Protein AF-A0A3D2Q132-F1 (afdb_monomer_lite)

Sequence (144 aa):
TGILQGLGYAARPLKNLVIASAFKITGIYYLTVLPQLGIKGTVLAMLISYFILAGLNYYDLKTLIRLPLDFNYCVAKPLLASTGMALVIWQSKLWLPVFFGSANFKTINLLLIGVLSYSIFLYLAGGIYSYDLNRLRSFIKLKL

Radius of gyration: 19.97 Å; chains: 1; bounding box: 45×39×48 Å

pLDDT: mean 89.47, std 10.23, range [49.28, 98.06]

Structure (mmCIF, N/CA/C/O backbone):
data_AF-A0A3D2Q132-F1
#
_entry.id   AF-A0A3D2Q132-F1
#
loop_
_atom_site.group_PDB
_atom_site.id
_atom_site.type_symbol
_atom_site.label_atom_id
_atom_site.label_alt_id
_atom_site.label_comp_id
_atom_site.label_asym_id
_atom_site.label_entity_id
_atom_site.label_seq_id
_atom_site.pdbx_PDB_ins_code
_atom_site.Cartn_x
_atom_site.Cartn_y
_atom_site.Cartn_z
_atom_site.occupancy
_atom_site.B_iso_or_equiv
_atom_site.auth_seq_id
_atom_site.auth_comp_id
_atom_site.auth_asym_id
_atom_site.auth_atom_id
_atom_site.pdbx_PDB_model_num
ATOM 1 N N . THR A 1 1 ? -4.722 -5.539 9.507 1.00 84.50 1 THR A N 1
ATOM 2 C CA . THR A 1 1 ? -4.479 -6.771 10.292 1.00 84.50 1 THR A CA 1
ATOM 3 C C . THR A 1 1 ? -3.998 -6.463 11.702 1.00 84.50 1 THR A C 1
ATOM 5 O O . THR A 1 1 ? -4.636 -6.937 12.629 1.00 84.50 1 THR A O 1
ATOM 8 N N . GLY A 1 2 ? -2.954 -5.640 11.884 1.00 90.38 2 GLY A N 1
ATOM 9 C CA . GLY A 1 2 ? -2.372 -5.345 13.205 1.00 90.38 2 GLY A CA 1
ATOM 10 C C . GLY A 1 2 ? -3.358 -4.817 14.253 1.00 90.38 2 GLY A C 1
ATOM 11 O O . GLY A 1 2 ? -3.354 -5.312 15.369 1.00 90.38 2 GLY A O 1
ATOM 12 N N . ILE A 1 3 ? -4.265 -3.903 13.885 1.00 92.75 3 ILE A N 1
ATOM 13 C CA . ILE A 1 3 ? -5.281 -3.361 14.813 1.00 92.75 3 ILE A CA 1
ATOM 14 C C . ILE A 1 3 ? -6.162 -4.480 15.395 1.00 92.75 3 ILE A C 1
ATOM 16 O O . ILE A 1 3 ? -6.298 -4.594 16.606 1.00 92.75 3 ILE A O 1
ATOM 20 N N . LEU A 1 4 ? -6.721 -5.347 14.541 1.00 93.19 4 LEU A N 1
ATOM 21 C CA . LEU A 1 4 ? -7.558 -6.470 14.984 1.00 93.19 4 LEU A CA 1
ATOM 22 C C . LEU A 1 4 ? -6.776 -7.457 15.862 1.00 93.19 4 LEU A C 1
ATOM 24 O O . LEU A 1 4 ? -7.313 -7.932 16.856 1.00 93.19 4 LEU A O 1
ATOM 28 N N . GLN A 1 5 ? -5.517 -7.748 15.519 1.00 94.00 5 GLN A N 1
ATOM 29 C CA . GLN A 1 5 ? -4.668 -8.633 16.326 1.00 94.00 5 GLN A CA 1
ATOM 30 C C . GLN A 1 5 ? -4.339 -8.013 17.689 1.00 94.00 5 GLN A C 1
ATOM 32 O O . GLN A 1 5 ? -4.443 -8.698 18.701 1.00 94.00 5 GLN A O 1
ATOM 37 N N . GLY A 1 6 ? -4.024 -6.716 17.730 1.00 94.38 6 GLY A N 1
ATOM 38 C CA . GLY A 1 6 ? -3.745 -5.985 18.969 1.00 94.38 6 GLY A CA 1
ATOM 39 C C . GLY A 1 6 ? -4.955 -5.865 19.899 1.00 94.38 6 GLY A C 1
ATOM 40 O O . GLY A 1 6 ? -4.785 -5.779 21.107 1.00 94.38 6 GLY A O 1
ATOM 41 N N . LEU A 1 7 ? -6.173 -5.926 19.353 1.00 93.81 7 LEU A N 1
ATOM 42 C CA . LEU A 1 7 ? -7.424 -5.964 20.119 1.00 93.81 7 LEU A CA 1
ATOM 43 C C . LEU A 1 7 ? -7.835 -7.383 20.562 1.00 93.81 7 LEU A C 1
ATOM 45 O O . LEU A 1 7 ? -8.934 -7.564 21.077 1.00 93.81 7 LEU A O 1
ATOM 49 N N . GLY A 1 8 ? -7.000 -8.401 20.327 1.00 94.31 8 GLY A N 1
ATOM 50 C CA . GLY A 1 8 ? -7.286 -9.796 20.687 1.00 94.31 8 GLY A CA 1
ATOM 51 C C . GLY A 1 8 ? -8.105 -10.577 19.651 1.00 94.31 8 GLY A C 1
ATOM 52 O O . GLY A 1 8 ? -8.316 -11.777 19.804 1.00 94.31 8 GLY A O 1
ATOM 53 N N . TYR A 1 9 ? -8.508 -9.959 18.537 1.00 93.94 9 TYR A N 1
ATOM 54 C CA . TYR A 1 9 ? -9.277 -10.610 17.469 1.00 93.94 9 TYR A CA 1
ATOM 55 C C . TYR A 1 9 ? -8.388 -11.277 16.412 1.00 93.94 9 TYR A C 1
ATOM 57 O O . TYR A 1 9 ? -8.668 -11.185 15.218 1.00 93.94 9 TYR A O 1
ATOM 65 N N . ALA A 1 10 ? -7.320 -11.975 16.809 1.00 93.81 10 ALA A N 1
ATOM 66 C CA . ALA A 1 10 ? -6.347 -12.552 15.871 1.00 93.81 10 ALA A CA 1
ATOM 67 C C . ALA A 1 10 ? -6.953 -13.564 14.873 1.00 93.81 10 ALA A C 1
ATOM 69 O O . ALA A 1 10 ? -6.514 -13.648 13.723 1.00 93.81 10 ALA A O 1
ATOM 70 N N . ALA A 1 11 ? -8.019 -14.267 15.270 1.00 95.19 11 ALA A N 1
ATOM 71 C CA . ALA A 1 11 ? -8.730 -15.208 14.404 1.00 95.19 11 ALA A CA 1
ATOM 72 C C . ALA A 1 11 ? -9.417 -14.535 13.197 1.00 95.19 11 ALA A C 1
ATOM 74 O O . ALA A 1 11 ? -9.585 -15.170 12.157 1.00 95.19 11 ALA A O 1
ATOM 75 N N . ARG A 1 12 ? -9.806 -13.255 13.306 1.00 95.25 12 ARG A N 1
ATOM 76 C CA . ARG A 1 12 ? -10.503 -12.515 12.238 1.00 95.25 12 ARG A CA 1
ATOM 77 C C . ARG A 1 12 ? -9.576 -12.239 11.038 1.00 95.25 12 ARG A C 1
ATOM 79 O O . ARG A 1 12 ? -9.866 -12.746 9.954 1.00 95.25 12 ARG A O 1
ATOM 86 N N . PRO A 1 13 ? -8.402 -11.586 11.206 1.00 95.44 13 PRO A N 1
ATOM 87 C CA . PRO A 1 13 ? -7.409 -11.446 10.142 1.00 95.44 13 PRO A CA 1
ATOM 88 C C . PRO A 1 13 ? -6.968 -12.764 9.520 1.00 95.44 13 PRO A C 1
ATOM 90 O O . PRO A 1 13 ? -6.710 -12.793 8.321 1.00 95.44 13 PRO A O 1
ATOM 93 N N . LEU A 1 14 ? -6.878 -13.840 10.309 1.00 96.62 14 LEU A N 1
ATOM 94 C CA . LEU A 1 14 ? -6.505 -15.152 9.790 1.00 96.62 14 LEU A CA 1
ATOM 95 C C . LEU A 1 14 ? -7.563 -15.687 8.816 1.00 96.62 14 LEU A C 1
ATOM 97 O O . LEU A 1 14 ? -7.217 -16.075 7.703 1.00 96.62 14 LEU A O 1
ATOM 101 N N . LYS A 1 15 ? -8.851 -15.641 9.184 1.00 96.88 15 LYS A N 1
ATOM 102 C CA . LYS A 1 15 ? -9.952 -16.030 8.284 1.00 96.88 15 LYS A CA 1
ATOM 103 C C . LYS A 1 15 ? -9.950 -15.197 7.001 1.00 96.88 15 LYS A C 1
ATOM 105 O O . LYS A 1 15 ? -10.016 -15.753 5.907 1.00 96.88 15 LYS A O 1
ATOM 110 N N . ASN A 1 16 ? -9.784 -13.883 7.123 1.00 97.56 16 ASN A N 1
ATOM 111 C CA . ASN A 1 16 ? -9.731 -12.986 5.967 1.00 97.56 16 ASN A CA 1
ATOM 112 C C . ASN A 1 16 ? -8.525 -13.279 5.064 1.00 97.56 16 ASN A C 1
ATOM 114 O O . ASN A 1 16 ? -8.640 -13.226 3.841 1.00 97.56 16 ASN A O 1
ATOM 118 N N . LEU A 1 17 ? -7.376 -13.621 5.654 1.00 97.12 17 LEU A N 1
ATOM 119 C CA . LEU A 1 17 ? -6.172 -14.018 4.925 1.00 97.12 17 LEU A CA 1
ATOM 120 C C . LEU A 1 17 ? -6.382 -15.313 4.141 1.00 97.12 17 LEU A C 1
ATOM 122 O O . LEU A 1 17 ? -5.927 -15.393 3.001 1.00 97.12 17 LEU A O 1
ATOM 126 N N . VAL A 1 18 ? -7.065 -16.302 4.724 1.00 98.06 18 VAL A N 1
ATOM 127 C CA . VAL A 1 18 ? -7.400 -17.561 4.040 1.00 98.06 18 VAL A CA 1
ATOM 128 C C . VAL A 1 18 ? -8.296 -17.282 2.837 1.00 98.06 18 VAL A C 1
ATOM 130 O O . VAL A 1 18 ? -7.965 -17.706 1.731 1.00 98.06 18 VAL A O 1
ATOM 133 N N . ILE A 1 19 ? -9.361 -16.493 3.019 1.00 97.94 19 ILE A N 1
ATOM 134 C CA . ILE A 1 19 ? -10.269 -16.106 1.929 1.00 97.94 19 ILE A CA 1
ATOM 135 C C . ILE A 1 19 ? -9.487 -15.394 0.819 1.00 97.94 19 ILE A C 1
ATOM 137 O O . ILE A 1 19 ? -9.509 -15.828 -0.329 1.00 97.94 19 ILE A O 1
ATOM 141 N N . ALA A 1 20 ? -8.725 -14.351 1.152 1.00 97.88 20 ALA A N 1
ATOM 142 C CA . ALA A 1 20 ? -7.928 -13.612 0.174 1.00 97.88 20 ALA A CA 1
ATOM 143 C C . ALA A 1 20 ? -6.882 -14.492 -0.533 1.00 97.88 20 ALA A C 1
ATOM 145 O O . ALA A 1 20 ? -6.615 -14.317 -1.722 1.00 97.88 20 ALA A O 1
ATOM 146 N N . SER A 1 21 ? -6.291 -15.454 0.176 1.00 97.69 21 SER A N 1
ATOM 147 C CA . SER A 1 21 ? -5.306 -16.374 -0.397 1.00 97.69 21 SER A CA 1
ATOM 148 C C . SER A 1 21 ? -5.937 -17.392 -1.342 1.00 97.69 21 SER A C 1
ATOM 150 O O . SER A 1 21 ? -5.297 -17.737 -2.329 1.00 97.69 21 SER A O 1
ATOM 152 N N . ALA A 1 22 ? -7.190 -17.798 -1.121 1.00 98.00 22 ALA A N 1
ATOM 153 C CA . ALA A 1 22 ? -7.927 -18.604 -2.092 1.00 98.00 22 ALA A CA 1
ATOM 154 C C . ALA A 1 22 ? -8.065 -17.855 -3.429 1.00 98.00 22 ALA A C 1
ATOM 156 O O . ALA A 1 22 ? -7.671 -18.380 -4.467 1.00 98.00 22 ALA A O 1
ATOM 157 N N . PHE A 1 23 ? -8.494 -16.586 -3.407 1.00 97.12 23 PHE A N 1
ATOM 158 C CA . PHE A 1 23 ? -8.540 -15.748 -4.617 1.00 97.12 23 PHE A CA 1
ATOM 159 C C . PHE A 1 23 ? -7.165 -15.559 -5.257 1.00 97.12 23 PHE A C 1
ATOM 161 O O . PHE A 1 23 ? -7.046 -15.578 -6.479 1.00 97.12 23 PHE A O 1
ATOM 168 N N . LYS A 1 24 ? -6.118 -15.402 -4.443 1.00 97.19 24 LYS A N 1
ATOM 169 C CA . LYS A 1 24 ? -4.738 -15.265 -4.916 1.00 97.19 24 LYS A CA 1
ATOM 170 C C . LYS A 1 24 ? -4.274 -16.502 -5.679 1.00 97.19 24 LYS A C 1
ATOM 172 O O . LYS A 1 24 ? -3.764 -16.361 -6.781 1.00 97.19 24 LYS A O 1
ATOM 177 N N . ILE A 1 25 ? -4.455 -17.694 -5.110 1.00 97.75 25 ILE A N 1
ATOM 178 C CA . ILE A 1 25 ? -4.024 -18.958 -5.722 1.00 97.75 25 ILE A CA 1
ATOM 179 C C . ILE A 1 25 ? -4.805 -19.203 -7.010 1.00 97.75 25 ILE A C 1
ATOM 181 O O . ILE A 1 25 ? -4.198 -19.445 -8.050 1.00 97.75 25 ILE A O 1
ATOM 185 N N . THR A 1 26 ? -6.131 -19.054 -6.962 1.00 97.19 26 THR A N 1
ATOM 186 C CA . THR A 1 26 ? -7.000 -19.164 -8.139 1.00 97.19 26 THR A CA 1
ATOM 187 C C . THR A 1 26 ? -6.583 -18.172 -9.224 1.00 97.19 26 THR A C 1
ATOM 189 O O . THR A 1 26 ? -6.395 -18.549 -10.377 1.00 97.19 26 THR A O 1
ATOM 192 N N . GLY A 1 27 ? -6.371 -16.906 -8.859 1.00 96.69 27 GLY A N 1
ATOM 193 C CA . GLY A 1 27 ? -5.944 -15.864 -9.783 1.00 96.69 27 GLY A CA 1
ATOM 194 C C . GLY A 1 27 ? -4.583 -16.157 -10.409 1.00 96.69 27 GLY A C 1
ATOM 195 O O . GLY A 1 27 ? -4.451 -16.028 -11.617 1.00 96.69 27 GLY A O 1
ATOM 196 N N . ILE A 1 28 ? -3.592 -16.596 -9.630 1.00 97.25 28 ILE A N 1
ATOM 197 C CA . ILE A 1 28 ? -2.274 -16.981 -10.158 1.00 97.25 28 ILE A CA 1
ATOM 198 C C . ILE A 1 28 ? -2.421 -18.159 -11.126 1.00 97.25 28 ILE A C 1
ATOM 200 O O . ILE A 1 28 ? -1.900 -18.108 -12.233 1.00 97.25 28 ILE A O 1
ATOM 204 N N . TYR A 1 29 ? -3.174 -19.195 -10.757 1.00 96.50 29 TYR A N 1
ATOM 205 C CA . TYR A 1 29 ? -3.348 -20.371 -11.607 1.00 96.50 29 TYR A CA 1
ATOM 206 C C . TYR A 1 29 ? -3.947 -20.021 -12.978 1.00 96.50 29 TYR A C 1
ATOM 208 O O . TYR A 1 29 ? -3.424 -20.446 -14.004 1.00 96.50 29 TYR A O 1
ATOM 216 N N . TYR A 1 30 ? -5.000 -19.200 -13.013 1.00 96.06 30 TYR A N 1
ATOM 217 C CA . TYR A 1 30 ? -5.680 -18.868 -14.267 1.00 96.06 30 TYR A CA 1
ATOM 218 C C . TYR A 1 30 ? -5.037 -17.706 -15.034 1.00 96.06 30 TYR A C 1
ATOM 220 O O . TYR A 1 30 ? -4.921 -17.768 -16.256 1.00 96.06 30 TYR A O 1
ATOM 228 N N . LEU A 1 31 ? -4.610 -16.639 -14.353 1.00 95.12 31 LEU A N 1
ATOM 229 C CA . LEU A 1 31 ? -4.098 -15.436 -15.017 1.00 95.12 31 LEU A CA 1
ATOM 230 C C . LEU A 1 31 ? -2.646 -15.593 -15.468 1.00 95.12 31 LEU A C 1
ATOM 232 O O . LEU A 1 31 ? -2.269 -15.000 -16.475 1.00 95.12 31 LEU A O 1
ATOM 236 N N . THR A 1 32 ? -1.826 -16.368 -14.754 1.00 95.69 32 THR A N 1
ATOM 237 C CA . THR A 1 32 ? -0.403 -16.519 -15.094 1.00 95.69 32 THR A CA 1
ATOM 238 C C . THR A 1 32 ? -0.190 -17.419 -16.307 1.00 95.69 32 THR A C 1
ATOM 240 O O . THR A 1 32 ? 0.747 -17.198 -17.069 1.00 95.69 32 THR A O 1
ATOM 243 N N . VAL A 1 33 ? -1.065 -18.405 -16.521 1.00 94.31 33 VAL A N 1
ATOM 244 C CA . VAL A 1 33 ? -0.977 -19.333 -17.663 1.00 94.31 33 VAL A CA 1
ATOM 245 C C . VAL A 1 33 ? -1.327 -18.645 -18.988 1.00 94.31 33 VAL A C 1
ATOM 247 O O . VAL A 1 33 ? -0.865 -19.075 -20.043 1.00 94.31 33 VAL A O 1
ATOM 250 N N . LEU A 1 34 ? -2.097 -17.551 -18.959 1.00 94.00 34 LEU A N 1
ATOM 251 C CA . LEU A 1 34 ? -2.446 -16.801 -20.165 1.00 94.00 34 LEU A CA 1
ATOM 252 C C . LEU A 1 34 ? -1.183 -16.193 -20.808 1.00 94.00 34 LEU A C 1
ATOM 254 O O . LEU A 1 34 ? -0.562 -15.325 -20.188 1.00 94.00 34 LEU A O 1
ATOM 258 N N . PRO A 1 35 ? -0.836 -16.543 -22.067 1.00 87.19 35 PRO A N 1
ATOM 259 C CA . PRO A 1 35 ? 0.394 -16.073 -22.720 1.00 87.19 35 PRO A CA 1
ATOM 260 C C . PRO A 1 35 ? 0.494 -14.546 -22.820 1.00 87.19 35 PRO A C 1
ATOM 262 O O . PRO A 1 35 ? 1.584 -13.982 -22.818 1.00 87.19 35 PRO A O 1
ATOM 265 N N . GLN A 1 36 ? -0.657 -13.867 -22.881 1.00 93.12 36 GLN A N 1
ATOM 266 C CA . GLN A 1 36 ? -0.751 -12.407 -22.950 1.00 93.12 36 GLN A CA 1
ATOM 267 C C . GLN A 1 36 ? -0.435 -11.723 -21.609 1.00 93.12 36 GLN A C 1
ATOM 269 O O . GLN A 1 36 ? 0.007 -10.573 -21.586 1.00 93.12 36 GLN A O 1
ATOM 274 N N . LEU A 1 37 ? -0.684 -12.411 -20.489 1.00 90.94 37 LEU A N 1
ATOM 275 C CA . LEU A 1 37 ? -0.544 -11.859 -19.144 1.00 90.94 37 LEU A CA 1
ATOM 276 C C . LEU A 1 37 ? 0.728 -12.356 -18.455 1.00 90.94 37 LEU A C 1
ATOM 278 O O . LEU A 1 37 ? 1.460 -11.536 -17.899 1.00 90.94 37 LEU A O 1
ATOM 282 N N . GLY A 1 38 ? 1.019 -13.659 -18.485 1.00 93.88 38 GLY A N 1
ATOM 283 C CA . GLY A 1 38 ? 2.208 -14.242 -17.861 1.00 93.88 38 GLY A CA 1
ATOM 284 C C . GLY A 1 38 ? 2.427 -13.734 -16.430 1.00 93.88 38 GLY A C 1
ATOM 285 O O . GLY A 1 38 ? 1.520 -13.714 -15.598 1.00 93.88 38 GLY A O 1
ATOM 286 N N . ILE A 1 39 ? 3.623 -13.205 -16.158 1.00 95.31 39 ILE A N 1
ATOM 287 C CA . ILE A 1 39 ? 3.978 -12.609 -14.856 1.00 95.31 39 ILE A CA 1
ATOM 288 C C . ILE A 1 39 ? 3.071 -11.423 -14.478 1.00 95.31 39 ILE A C 1
ATOM 290 O O . ILE A 1 39 ? 2.785 -11.223 -13.297 1.00 95.31 39 ILE A O 1
ATOM 294 N N . LYS A 1 40 ? 2.565 -10.646 -15.446 1.00 95.81 40 LYS A N 1
ATOM 295 C CA . LYS A 1 40 ? 1.622 -9.548 -15.159 1.00 95.81 40 LYS A CA 1
ATOM 296 C C . LYS A 1 40 ? 0.303 -10.086 -14.598 1.00 95.81 40 LYS A C 1
ATOM 298 O O . LYS A 1 40 ? -0.297 -9.436 -13.745 1.00 95.81 40 LYS A O 1
ATOM 303 N N . GLY A 1 41 ? -0.105 -11.287 -15.017 1.00 95.88 41 GLY A N 1
ATOM 304 C CA . GLY A 1 41 ? -1.255 -12.002 -14.462 1.00 95.88 41 GLY A CA 1
ATOM 305 C C . GLY A 1 41 ? -1.074 -12.329 -12.979 1.00 95.88 41 GLY A C 1
ATOM 306 O O . GLY A 1 41 ? -1.971 -12.069 -12.178 1.00 95.88 41 GLY A O 1
ATOM 307 N N . THR A 1 42 ? 0.124 -12.777 -12.588 1.00 96.25 42 THR A N 1
ATOM 308 C CA . THR A 1 42 ? 0.492 -13.003 -11.179 1.00 96.25 42 THR A CA 1
ATOM 309 C C . THR A 1 42 ? 0.351 -11.724 -10.353 1.00 96.25 42 THR A C 1
ATOM 311 O O . THR A 1 42 ? -0.242 -11.736 -9.274 1.00 96.25 42 THR A O 1
ATOM 314 N N . VAL A 1 43 ? 0.872 -10.603 -10.863 1.00 96.62 43 VAL A N 1
ATOM 315 C CA . VAL A 1 43 ? 0.797 -9.303 -10.178 1.00 96.62 43 VAL A CA 1
ATOM 316 C C . VAL A 1 43 ? -0.658 -8.862 -10.011 1.00 96.62 43 VAL A C 1
ATOM 318 O O . VAL A 1 43 ? -1.043 -8.427 -8.926 1.00 96.62 43 VAL A O 1
ATOM 321 N N . LEU A 1 44 ? -1.489 -9.026 -11.044 1.00 96.75 44 LEU A N 1
ATOM 322 C CA . LEU A 1 44 ? -2.912 -8.694 -10.980 1.00 96.75 44 LEU A CA 1
ATOM 323 C C . LEU A 1 44 ? -3.645 -9.532 -9.921 1.00 96.75 44 LEU A C 1
ATOM 325 O O . LEU A 1 44 ? -4.377 -8.979 -9.100 1.00 96.75 44 LEU A O 1
ATOM 329 N N . ALA A 1 45 ? -3.395 -10.844 -9.883 1.00 97.25 45 ALA A N 1
ATOM 330 C CA . ALA A 1 45 ? -3.952 -11.737 -8.868 1.00 97.25 45 ALA A CA 1
ATOM 331 C C . ALA A 1 45 ? -3.563 -11.308 -7.443 1.00 97.25 45 ALA A C 1
ATOM 333 O O . ALA A 1 45 ? -4.402 -11.284 -6.538 1.00 97.25 45 ALA A O 1
ATOM 334 N N . MET A 1 46 ? -2.299 -10.919 -7.241 1.00 97.06 46 MET A N 1
ATOM 335 C CA . MET A 1 46 ? -1.819 -10.419 -5.952 1.00 97.06 46 MET A CA 1
ATOM 336 C C . MET A 1 46 ? -2.521 -9.119 -5.551 1.00 97.06 46 MET A C 1
ATOM 338 O O . MET A 1 46 ? -3.015 -9.036 -4.426 1.00 97.06 46 MET A O 1
ATOM 342 N N . LEU A 1 47 ? -2.634 -8.142 -6.457 1.00 96.88 47 LEU A N 1
ATOM 343 C CA . LEU A 1 47 ? -3.315 -6.872 -6.184 1.00 96.88 47 LEU A CA 1
ATOM 344 C C 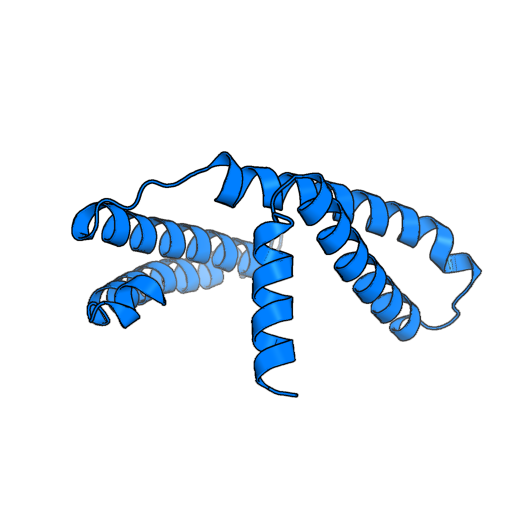. LEU A 1 47 ? -4.772 -7.094 -5.775 1.00 96.88 47 LEU A C 1
ATOM 346 O O . LEU A 1 47 ? -5.189 -6.606 -4.725 1.00 96.88 47 LEU A O 1
ATOM 350 N N . ILE A 1 48 ? -5.520 -7.889 -6.546 1.00 97.31 48 ILE A N 1
ATOM 351 C CA . ILE A 1 48 ? -6.914 -8.233 -6.232 1.00 97.31 48 ILE A CA 1
ATOM 352 C C . ILE A 1 48 ? -7.002 -8.887 -4.849 1.00 97.31 48 ILE A C 1
ATOM 354 O O . ILE A 1 48 ? -7.831 -8.490 -4.030 1.00 97.31 48 ILE A O 1
ATOM 358 N N . SER A 1 49 ? -6.107 -9.832 -4.538 1.00 97.75 49 SER A N 1
ATOM 359 C CA . SER A 1 49 ? -6.093 -10.484 -3.225 1.00 97.75 49 SER A CA 1
ATOM 360 C C . SER A 1 49 ? -5.836 -9.506 -2.073 1.00 97.75 49 SER A C 1
ATOM 362 O O . SER A 1 49 ? -6.458 -9.626 -1.017 1.00 97.75 49 SER A O 1
ATOM 364 N N . TYR A 1 50 ? -4.972 -8.504 -2.267 1.00 96.44 50 TYR A N 1
ATOM 365 C CA . TYR A 1 50 ? -4.722 -7.477 -1.259 1.00 96.44 50 TYR A CA 1
ATOM 366 C C . TYR A 1 50 ? -5.920 -6.547 -1.074 1.00 96.44 50 TYR A C 1
ATOM 368 O O . TYR A 1 50 ? -6.239 -6.221 0.069 1.00 96.44 50 TYR A O 1
ATOM 376 N N . PHE A 1 51 ? -6.624 -6.178 -2.149 1.00 96.62 51 PHE A N 1
ATOM 377 C CA . PHE A 1 51 ? -7.866 -5.406 -2.045 1.00 96.62 51 PHE A CA 1
ATOM 378 C C . PHE A 1 51 ? -8.948 -6.170 -1.279 1.00 96.62 51 PHE A C 1
ATOM 380 O O . PHE A 1 51 ? -9.561 -5.607 -0.373 1.00 96.62 51 PHE A O 1
ATOM 387 N N . ILE A 1 52 ? -9.128 -7.463 -1.569 1.00 98.00 52 ILE A N 1
ATOM 388 C CA . ILE A 1 52 ? -10.063 -8.329 -0.836 1.00 98.00 52 ILE A CA 1
ATOM 389 C C . ILE A 1 52 ? -9.673 -8.395 0.645 1.00 98.00 52 ILE A C 1
ATOM 391 O O . ILE A 1 52 ? -10.505 -8.154 1.519 1.00 98.00 52 ILE A O 1
ATOM 395 N N . LEU A 1 53 ? -8.398 -8.661 0.946 1.00 97.69 53 LEU A N 1
ATOM 396 C CA . LEU A 1 53 ? -7.905 -8.739 2.322 1.00 97.69 53 LEU A CA 1
ATOM 397 C C . LEU A 1 53 ? -8.100 -7.421 3.086 1.00 97.69 53 LEU A C 1
ATOM 399 O O . LEU A 1 53 ? -8.494 -7.432 4.254 1.00 97.69 53 LEU A O 1
ATOM 403 N N . ALA A 1 54 ? -7.801 -6.287 2.452 1.00 95.56 54 ALA A N 1
ATOM 404 C CA . ALA A 1 54 ? -7.979 -4.966 3.041 1.00 95.56 54 ALA A CA 1
ATOM 405 C C . ALA A 1 54 ? -9.462 -4.674 3.308 1.00 95.56 54 ALA A C 1
ATOM 407 O O . ALA A 1 54 ? -9.799 -4.258 4.416 1.00 95.56 54 ALA A O 1
ATOM 408 N N . GLY A 1 55 ? -10.339 -4.968 2.343 1.00 96.12 55 GLY A N 1
ATOM 409 C CA . GLY A 1 55 ? -11.785 -4.793 2.466 1.00 96.12 55 GLY A CA 1
ATOM 410 C C . GLY A 1 55 ? -12.390 -5.626 3.595 1.00 96.12 55 GLY A C 1
ATOM 411 O O . GLY A 1 55 ? -13.094 -5.080 4.441 1.00 96.12 55 GLY A O 1
ATOM 412 N N . LEU A 1 56 ? -12.054 -6.918 3.676 1.00 97.06 56 LEU A N 1
ATOM 413 C CA . LEU A 1 56 ? -12.529 -7.802 4.747 1.00 97.06 56 LEU A CA 1
ATOM 414 C C . LEU A 1 56 ? -12.040 -7.348 6.130 1.00 97.06 56 LEU A C 1
ATOM 416 O O . LEU A 1 56 ? -12.820 -7.260 7.076 1.00 97.06 56 LEU A O 1
ATOM 420 N N . ASN A 1 57 ? -10.759 -6.983 6.249 1.00 96.25 57 ASN A N 1
ATOM 421 C CA . ASN A 1 57 ? -10.217 -6.474 7.510 1.00 96.25 57 ASN A CA 1
ATOM 422 C C . ASN A 1 57 ? -10.860 -5.149 7.924 1.00 96.25 57 ASN A C 1
ATOM 424 O O . ASN A 1 57 ? -11.083 -4.924 9.112 1.00 96.25 57 ASN A O 1
ATOM 428 N N . TYR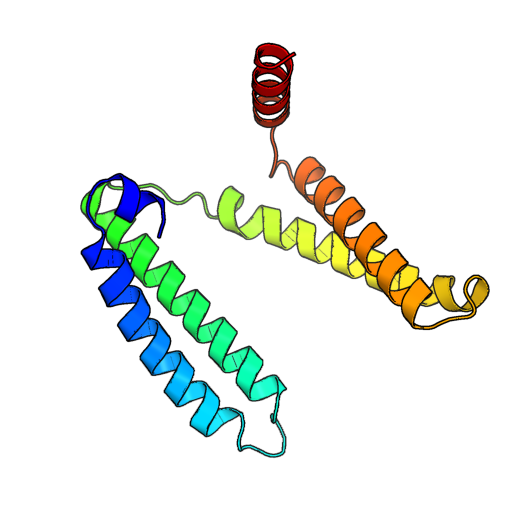 A 1 58 ? -11.138 -4.264 6.966 1.00 95.06 58 TYR A N 1
ATOM 429 C CA . TYR A 1 58 ? -11.833 -3.019 7.255 1.00 95.06 58 TYR A CA 1
ATOM 430 C C . TYR A 1 58 ? -13.291 -3.265 7.658 1.00 95.06 58 TYR A C 1
ATOM 432 O O . TYR A 1 58 ? -13.769 -2.647 8.606 1.00 95.06 58 TYR A O 1
ATOM 440 N N . TYR A 1 59 ? -13.980 -4.205 7.010 1.00 95.81 59 TYR A N 1
ATOM 441 C CA . TYR A 1 59 ? -15.332 -4.607 7.390 1.00 95.81 59 TYR A CA 1
ATOM 442 C C . TYR A 1 59 ? -15.397 -5.118 8.838 1.00 95.81 59 TYR A C 1
ATOM 444 O O . TYR A 1 59 ? -16.255 -4.677 9.606 1.00 95.81 59 TYR A O 1
ATOM 452 N N . ASP A 1 60 ? -14.455 -5.972 9.247 1.00 95.69 60 ASP A N 1
ATOM 453 C CA . ASP A 1 60 ? -14.358 -6.424 10.639 1.00 95.69 60 ASP A CA 1
ATOM 454 C C . ASP A 1 60 ? -14.095 -5.250 11.600 1.00 95.69 60 ASP A C 1
ATOM 456 O O . ASP A 1 60 ? -14.734 -5.160 12.647 1.00 95.69 60 ASP A O 1
ATOM 460 N N . LEU A 1 61 ? -13.210 -4.308 11.245 1.00 95.31 61 LEU A N 1
ATOM 461 C CA . LEU A 1 61 ? -12.950 -3.109 12.056 1.00 95.31 61 LEU A CA 1
ATOM 462 C C . LEU A 1 61 ? -14.192 -2.220 12.192 1.00 95.31 61 LEU A C 1
ATOM 464 O O . LEU A 1 61 ? -14.513 -1.754 13.286 1.00 95.31 61 LEU A O 1
ATOM 468 N N . LYS A 1 62 ? -14.919 -2.003 11.096 1.00 94.12 62 LYS A N 1
ATOM 469 C CA . LYS A 1 62 ? -16.160 -1.226 11.097 1.00 94.12 62 LYS A CA 1
ATOM 470 C C . LYS A 1 62 ? -17.231 -1.894 11.960 1.00 94.12 62 LYS A C 1
ATOM 472 O O . LYS A 1 62 ? -17.950 -1.205 12.674 1.00 94.12 62 LYS A O 1
ATOM 477 N N . THR A 1 63 ? -17.310 -3.221 11.930 1.00 93.25 63 THR A N 1
ATOM 478 C CA . THR A 1 63 ? -18.298 -3.986 12.702 1.00 93.25 63 THR A CA 1
ATOM 479 C C . THR A 1 63 ? -17.969 -4.018 14.195 1.00 93.25 63 THR A C 1
ATOM 481 O O . THR A 1 63 ? -18.850 -3.791 15.018 1.00 93.25 63 THR A O 1
ATOM 484 N N . LEU A 1 64 ? -16.709 -4.276 14.556 1.00 93.44 64 LEU A 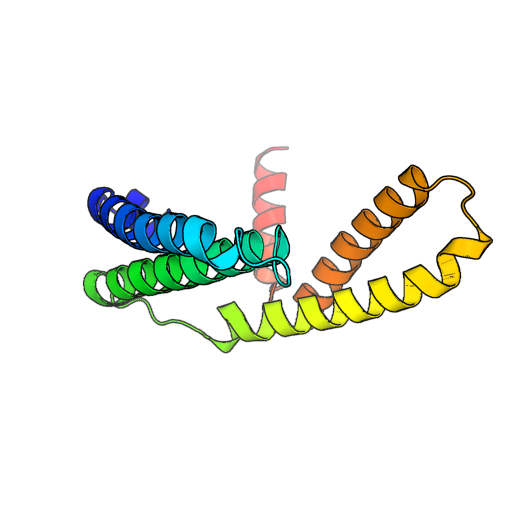N 1
ATOM 485 C CA . LEU A 1 64 ? -16.300 -4.509 15.946 1.00 93.44 64 LEU A CA 1
ATOM 486 C C . LEU A 1 64 ? -16.081 -3.220 16.742 1.00 93.44 64 LEU A C 1
ATOM 488 O O . LEU A 1 64 ? -16.427 -3.166 17.917 1.00 93.44 64 LEU A O 1
ATOM 492 N N . ILE A 1 65 ? -15.492 -2.195 16.120 1.00 92.81 65 ILE A N 1
ATOM 493 C CA . ILE A 1 65 ? -15.075 -0.965 16.816 1.00 92.81 65 ILE A CA 1
ATOM 494 C C . ILE A 1 65 ? -15.600 0.316 16.157 1.00 92.81 65 ILE A C 1
ATOM 496 O O . ILE A 1 65 ? -15.208 1.409 16.554 1.00 92.81 65 ILE A O 1
ATOM 500 N N . ARG A 1 66 ? -16.478 0.200 15.146 1.00 91.62 66 ARG A N 1
ATOM 501 C CA . ARG A 1 66 ? -17.088 1.334 14.421 1.00 91.62 66 ARG A CA 1
ATOM 502 C C . ARG A 1 66 ? -16.068 2.343 13.893 1.00 91.62 66 ARG A C 1
ATOM 504 O O . ARG A 1 66 ? -16.337 3.540 13.863 1.00 91.62 66 ARG A O 1
ATOM 511 N N . LEU A 1 67 ? -14.907 1.853 13.454 1.00 89.69 67 LEU A N 1
ATOM 512 C CA . LEU A 1 67 ? -13.823 2.703 12.970 1.00 89.69 67 LEU A CA 1
ATOM 513 C C . LEU A 1 67 ? -14.271 3.496 11.721 1.00 89.69 67 LEU A C 1
ATOM 515 O O . LEU A 1 67 ? -14.536 2.879 10.677 1.00 89.69 67 LEU A O 1
ATOM 519 N N . PRO A 1 68 ? -14.343 4.840 11.786 1.00 87.81 68 PRO A N 1
ATOM 520 C CA . PRO A 1 68 ? -14.610 5.652 10.608 1.00 87.81 68 PRO A CA 1
ATOM 521 C C . PRO A 1 68 ? -13.403 5.587 9.668 1.00 87.81 68 PRO A C 1
ATOM 523 O O . PRO A 1 68 ? -12.258 5.648 10.114 1.00 87.81 68 PRO A O 1
ATOM 526 N N . LEU A 1 69 ? -13.653 5.444 8.365 1.00 86.38 69 LEU A N 1
ATOM 527 C CA . LEU A 1 69 ? -12.593 5.490 7.360 1.00 86.38 69 LEU A CA 1
ATOM 528 C C . LEU A 1 69 ? -12.605 6.848 6.684 1.00 86.38 69 LEU A C 1
ATOM 530 O O . LEU A 1 69 ? -13.561 7.209 5.998 1.00 86.38 69 LEU A O 1
ATOM 534 N N . ASP A 1 70 ? -11.515 7.577 6.876 1.00 90.44 70 ASP A N 1
ATOM 535 C CA . ASP A 1 70 ? -11.235 8.785 6.122 1.00 90.44 70 ASP A CA 1
ATOM 536 C C . ASP A 1 70 ? -10.616 8.385 4.778 1.00 90.44 70 ASP A C 1
ATOM 538 O O . ASP A 1 70 ? -9.415 8.133 4.663 1.00 90.44 70 ASP A O 1
ATOM 542 N N . PHE A 1 71 ? -11.457 8.284 3.747 1.00 88.44 71 PHE A N 1
ATOM 543 C CA . PHE A 1 71 ? -11.016 7.918 2.398 1.00 88.44 71 PHE A CA 1
ATOM 544 C C . PHE A 1 71 ? -10.048 8.946 1.815 1.00 88.44 71 PHE A C 1
ATOM 546 O O . PHE A 1 71 ? -9.138 8.583 1.065 1.00 88.44 71 PHE A O 1
ATOM 553 N N . ASN A 1 72 ? -10.221 10.220 2.164 1.00 88.94 72 ASN A N 1
ATOM 554 C CA . ASN A 1 72 ? -9.354 11.275 1.673 1.00 88.94 72 ASN A CA 1
ATOM 555 C C . ASN A 1 72 ? -7.940 11.087 2.236 1.00 88.94 72 ASN A C 1
ATOM 557 O O . ASN A 1 72 ? -6.958 11.066 1.494 1.00 88.94 72 ASN A O 1
ATOM 561 N N . TYR A 1 73 ? -7.842 10.862 3.544 1.00 89.06 73 TYR A N 1
ATOM 562 C CA . TYR A 1 73 ? -6.566 10.651 4.210 1.00 89.06 73 TYR A CA 1
ATOM 563 C C . TYR A 1 73 ? -5.913 9.306 3.859 1.00 89.06 73 TYR A C 1
ATOM 565 O O . TYR A 1 73 ? -4.727 9.266 3.540 1.00 89.06 73 TYR A O 1
ATOM 573 N N . CYS A 1 74 ? -6.674 8.209 3.873 1.00 89.50 74 CYS A N 1
ATOM 574 C CA . CYS A 1 74 ? -6.126 6.863 3.698 1.00 89.50 74 CYS A CA 1
ATOM 575 C C . CYS A 1 74 ? -5.878 6.462 2.238 1.00 89.50 74 CYS A C 1
ATOM 577 O O . CYS A 1 74 ? -5.071 5.566 1.998 1.00 89.50 74 CYS A O 1
ATOM 579 N N . VAL A 1 75 ? -6.579 7.066 1.273 1.00 91.56 75 VAL A N 1
ATOM 580 C CA . VAL A 1 75 ? -6.528 6.646 -0.138 1.00 91.56 75 VAL A CA 1
ATOM 581 C C . VAL A 1 75 ? -6.158 7.809 -1.048 1.00 91.56 75 VAL A C 1
ATOM 583 O O . VAL A 1 75 ? -5.162 7.718 -1.762 1.00 91.56 75 VAL A O 1
ATOM 586 N N . ALA A 1 76 ? -6.902 8.916 -1.010 1.00 92.88 76 ALA A N 1
ATOM 587 C CA . ALA A 1 76 ? -6.705 10.001 -1.973 1.00 92.88 76 ALA A CA 1
ATOM 588 C C . ALA A 1 76 ? -5.323 10.663 -1.840 1.00 92.88 76 ALA A C 1
ATOM 590 O O . ALA A 1 76 ? -4.618 10.807 -2.837 1.00 92.88 76 ALA A O 1
ATOM 591 N N . LYS A 1 77 ? -4.892 11.004 -0.619 1.00 93.06 77 LYS A N 1
ATOM 592 C CA . LYS A 1 77 ? -3.585 11.640 -0.383 1.00 93.06 77 LYS A CA 1
ATOM 593 C C . LYS A 1 77 ? -2.396 10.745 -0.790 1.00 93.06 77 LYS A C 1
ATOM 595 O O . LYS A 1 77 ? -1.552 11.229 -1.547 1.00 93.06 77 LYS A O 1
ATOM 600 N N . PRO A 1 78 ? -2.313 9.455 -0.389 1.00 93.88 78 PRO A N 1
ATOM 601 C CA . PRO A 1 78 ? -1.274 8.549 -0.887 1.00 93.88 78 PRO A CA 1
ATOM 602 C C . PRO A 1 78 ? -1.310 8.345 -2.403 1.00 93.88 78 PRO A C 1
ATOM 604 O O . PRO A 1 78 ? -0.253 8.287 -3.031 1.00 93.88 78 PRO A O 1
ATOM 607 N N . LEU A 1 79 ? -2.503 8.276 -3.007 1.00 94.88 79 LEU A N 1
ATOM 608 C CA . LEU A 1 79 ? -2.632 8.170 -4.460 1.00 94.88 79 LEU A CA 1
ATOM 609 C C . LEU A 1 79 ? -2.075 9.413 -5.155 1.00 94.88 79 LEU A C 1
ATOM 611 O O . LEU A 1 79 ? -1.210 9.270 -6.017 1.00 94.88 79 LEU A O 1
ATOM 615 N N . LEU A 1 80 ? -2.472 10.617 -4.737 1.00 94.69 80 LEU A N 1
ATOM 616 C CA . LEU A 1 80 ? -1.924 11.868 -5.270 1.00 94.69 80 LEU A CA 1
ATOM 617 C C . LEU A 1 80 ? -0.397 11.913 -5.128 1.00 94.69 80 LEU A C 1
ATOM 619 O O . LEU A 1 80 ? 0.307 12.188 -6.101 1.00 94.69 80 LEU A O 1
ATOM 623 N N . ALA A 1 81 ? 0.134 11.535 -3.964 1.00 95.50 81 ALA A N 1
ATOM 624 C CA . ALA A 1 81 ? 1.576 11.476 -3.751 1.00 95.50 81 ALA A CA 1
ATOM 625 C C . ALA A 1 81 ? 2.282 10.477 -4.682 1.00 95.50 81 ALA A C 1
ATOM 627 O O . ALA A 1 81 ? 3.330 10.785 -5.254 1.00 95.50 81 ALA A O 1
ATOM 628 N N . SER A 1 82 ? 1.685 9.301 -4.891 1.00 95.88 82 SER A N 1
ATOM 629 C CA . SER A 1 82 ? 2.210 8.287 -5.808 1.00 95.88 82 SER A CA 1
ATOM 630 C C . SER A 1 82 ? 2.185 8.746 -7.270 1.00 95.88 82 SER A C 1
ATOM 632 O O . SER A 1 82 ? 3.131 8.469 -8.006 1.00 95.88 82 SER A O 1
ATOM 634 N N . THR A 1 83 ? 1.164 9.508 -7.684 1.00 95.94 83 THR A N 1
ATOM 635 C CA . THR A 1 83 ? 1.099 10.082 -9.037 1.00 95.94 83 THR A CA 1
ATOM 636 C C . THR A 1 83 ? 2.177 11.143 -9.255 1.00 95.94 83 THR A C 1
ATOM 638 O O . THR A 1 83 ? 2.870 11.100 -10.270 1.00 95.94 83 THR A O 1
ATOM 641 N N . GLY A 1 84 ? 2.409 12.025 -8.274 1.00 95.56 84 GLY A N 1
ATOM 642 C CA . GLY A 1 84 ? 3.502 13.000 -8.319 1.00 95.56 84 GLY A CA 1
ATOM 643 C C . GLY A 1 84 ? 4.875 12.327 -8.396 1.00 95.56 84 GLY A C 1
ATOM 644 O O . GLY A 1 84 ? 5.691 12.667 -9.254 1.00 95.56 84 GLY A O 1
ATOM 645 N N . MET A 1 85 ? 5.109 11.301 -7.570 1.00 96.81 85 MET A N 1
ATOM 646 C CA . MET A 1 85 ? 6.323 10.477 -7.635 1.00 96.81 85 MET A CA 1
ATOM 647 C C . MET A 1 85 ? 6.502 9.838 -9.021 1.00 96.81 85 MET A C 1
ATOM 649 O O . MET A 1 85 ? 7.602 9.864 -9.572 1.00 96.81 85 MET A O 1
ATOM 653 N N . ALA A 1 86 ? 5.442 9.265 -9.602 1.00 95.75 86 ALA A N 1
ATOM 654 C CA . ALA A 1 86 ? 5.511 8.616 -10.909 1.00 95.75 86 ALA A CA 1
ATOM 655 C C . ALA A 1 86 ? 5.942 9.592 -12.017 1.00 95.75 86 ALA A C 1
ATOM 657 O O . ALA A 1 86 ? 6.783 9.234 -12.846 1.00 95.75 86 ALA A O 1
ATOM 658 N N . LEU A 1 87 ? 5.432 10.830 -11.991 1.00 95.19 87 LEU A N 1
ATOM 659 C CA . LEU A 1 87 ? 5.836 11.896 -12.913 1.00 95.19 87 LEU A CA 1
ATOM 660 C C . LEU A 1 87 ? 7.312 12.270 -12.742 1.00 95.19 87 LEU A C 1
ATOM 662 O O . LEU A 1 87 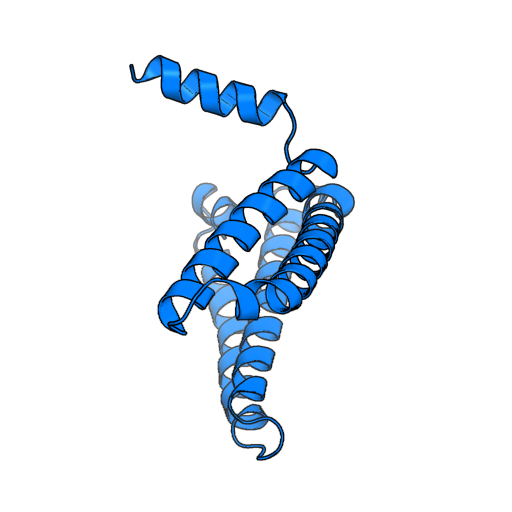? 8.035 12.364 -13.734 1.00 95.19 87 LEU A O 1
ATOM 666 N N . VAL A 1 88 ? 7.786 12.413 -11.499 1.00 94.94 88 VAL A N 1
ATOM 667 C CA . VAL A 1 88 ? 9.202 12.701 -11.222 1.00 94.94 88 VAL A CA 1
ATOM 668 C C . VAL A 1 88 ? 10.097 11.578 -11.736 1.00 94.94 88 VAL A C 1
ATOM 670 O O . VAL A 1 88 ? 11.043 11.850 -12.467 1.00 94.94 88 VAL A O 1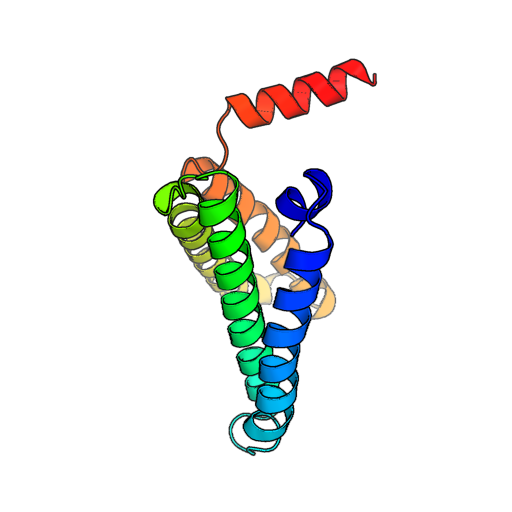
ATOM 673 N N . ILE A 1 89 ? 9.781 10.315 -11.436 1.00 93.81 89 ILE A N 1
ATOM 674 C CA . ILE A 1 89 ? 10.557 9.164 -11.921 1.00 93.81 89 ILE A CA 1
ATOM 675 C C . ILE A 1 89 ? 10.569 9.116 -13.453 1.00 93.81 89 ILE A C 1
ATOM 677 O O . ILE A 1 89 ? 11.611 8.832 -14.049 1.00 93.81 89 ILE A O 1
ATOM 681 N N . TRP A 1 90 ? 9.429 9.373 -14.100 1.00 91.75 90 TRP A N 1
ATOM 682 C CA . TRP A 1 90 ? 9.336 9.406 -15.559 1.00 91.75 90 TRP A CA 1
ATOM 683 C C . TRP A 1 90 ? 10.234 10.495 -16.150 1.00 91.75 90 TRP A C 1
ATOM 685 O O . TRP A 1 90 ? 11.032 10.204 -17.042 1.00 91.75 90 TRP A O 1
ATOM 695 N N . GLN A 1 91 ? 10.203 11.700 -15.580 1.00 90.44 91 GLN A N 1
ATOM 696 C CA . GLN A 1 91 ? 11.072 12.792 -15.999 1.00 90.44 91 GLN A CA 1
ATOM 697 C C . GLN A 1 91 ? 12.549 12.466 -15.750 1.00 90.44 91 GLN A C 1
ATOM 699 O O . GLN A 1 91 ? 13.380 12.634 -16.641 1.00 90.44 91 GLN A O 1
ATOM 704 N N . SER A 1 92 ? 12.895 11.940 -14.574 1.00 88.50 92 SER A N 1
ATOM 705 C CA . SER A 1 92 ? 14.260 11.535 -14.232 1.00 88.50 92 SER A CA 1
ATOM 706 C C . SER A 1 92 ? 14.800 10.484 -15.204 1.00 88.50 92 SER A C 1
ATOM 708 O O . SER A 1 92 ? 15.949 10.576 -15.626 1.00 88.50 92 SER A O 1
ATOM 710 N N . LYS A 1 93 ? 13.983 9.520 -15.649 1.00 84.75 93 LYS A N 1
ATOM 711 C CA . LYS A 1 93 ? 14.404 8.519 -16.646 1.00 84.75 93 LYS A CA 1
ATOM 712 C C . LYS A 1 93 ? 14.867 9.128 -17.974 1.00 84.75 93 LYS A C 1
ATOM 714 O O . LYS A 1 93 ? 15.720 8.504 -18.607 1.00 84.75 93 LYS A O 1
ATOM 719 N N . LEU A 1 94 ? 14.340 10.294 -18.364 1.00 82.50 94 LEU A N 1
ATOM 720 C CA . LEU A 1 94 ? 14.720 11.014 -19.587 1.00 82.50 94 LEU A CA 1
ATOM 721 C C . LEU A 1 94 ? 16.077 11.726 -19.448 1.00 82.50 94 LEU A C 1
ATOM 723 O O . LEU A 1 94 ? 16.842 11.749 -20.404 1.00 82.50 94 LEU A O 1
ATOM 727 N N . TRP A 1 95 ? 16.409 12.239 -18.257 1.00 73.31 95 TRP A N 1
ATOM 728 C CA . TRP A 1 95 ? 17.664 12.968 -17.994 1.00 73.31 95 TRP A CA 1
ATOM 729 C C . TRP A 1 95 ? 18.828 12.067 -17.546 1.00 73.31 95 TRP A C 1
ATOM 731 O O . TRP A 1 95 ? 19.991 12.361 -17.810 1.00 73.31 95 TRP A O 1
ATOM 741 N N . LEU A 1 96 ? 18.537 10.934 -16.896 1.00 66.00 96 LEU A N 1
ATOM 742 C CA . LEU A 1 96 ? 19.550 9.994 -16.400 1.00 66.00 96 LEU A CA 1
ATOM 743 C C . LEU A 1 96 ? 20.398 9.225 -17.442 1.00 66.00 96 LEU A C 1
ATOM 745 O O . LEU A 1 96 ? 21.456 8.746 -17.032 1.00 66.00 96 LEU A O 1
ATOM 749 N N . PRO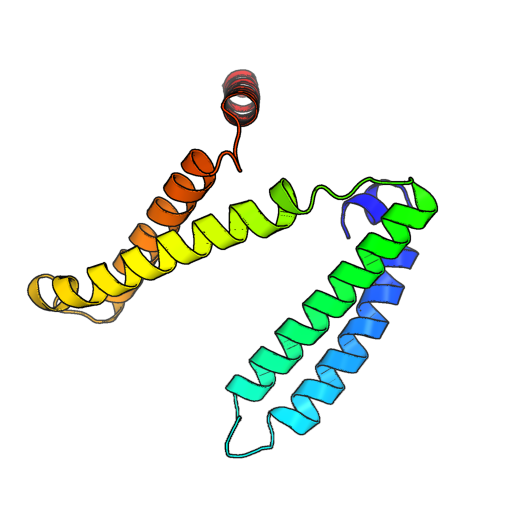 A 1 97 ? 20.036 9.052 -18.735 1.00 62.66 97 PRO A N 1
ATOM 750 C CA . PRO A 1 97 ? 20.935 8.411 -19.700 1.00 62.66 97 PRO A CA 1
ATOM 751 C C . PRO A 1 97 ? 22.219 9.220 -19.944 1.00 62.66 97 PRO A C 1
ATOM 753 O O . PRO A 1 97 ? 23.177 8.670 -20.469 1.00 62.66 97 PRO A O 1
ATOM 756 N N . VAL A 1 98 ? 22.241 10.502 -19.559 1.00 56.25 98 VAL A N 1
ATOM 757 C CA . VAL A 1 98 ? 23.330 11.443 -19.857 1.00 56.25 98 VAL A CA 1
ATOM 758 C C . VAL A 1 98 ? 24.481 11.368 -18.839 1.00 56.25 98 VAL A C 1
ATOM 760 O O . VAL A 1 98 ? 25.602 11.729 -19.174 1.00 56.25 98 VAL A O 1
ATOM 763 N N . PHE A 1 99 ? 24.246 10.865 -17.616 1.00 55.12 99 PHE A N 1
ATOM 764 C CA . PHE A 1 99 ? 25.207 11.007 -16.506 1.00 55.12 99 PHE A CA 1
ATOM 765 C C . PHE A 1 99 ? 25.734 9.699 -15.886 1.00 55.12 99 PHE A C 1
ATOM 767 O O . PHE A 1 99 ? 26.740 9.745 -15.183 1.00 55.12 99 PHE A O 1
ATOM 774 N N . PHE A 1 100 ? 25.108 8.533 -16.111 1.00 59.84 100 PHE A N 1
ATOM 775 C CA . PHE A 1 100 ? 25.464 7.300 -15.383 1.00 59.84 100 PHE A CA 1
ATOM 776 C C . PHE A 1 100 ? 25.565 6.063 -16.287 1.00 59.84 100 PHE A C 1
ATOM 778 O O . PHE A 1 100 ? 24.570 5.590 -16.832 1.00 59.84 100 PHE A O 1
ATOM 785 N N . GLY A 1 101 ? 26.782 5.518 -16.404 1.00 64.50 101 GLY A N 1
ATOM 786 C CA . GLY A 1 101 ? 27.142 4.467 -17.366 1.00 64.50 101 GLY A CA 1
ATOM 787 C C . GLY A 1 101 ? 26.755 3.023 -17.010 1.00 64.50 101 GLY A C 1
ATOM 788 O O . GLY A 1 101 ? 26.917 2.151 -17.857 1.00 64.50 101 GLY A O 1
ATOM 789 N N . SER A 1 102 ? 26.235 2.729 -15.807 1.00 79.12 102 SER A N 1
ATOM 790 C CA . SER A 1 102 ? 25.826 1.361 -15.430 1.00 79.12 102 SER A CA 1
ATOM 791 C C . SER A 1 102 ? 24.348 1.254 -15.029 1.00 79.12 102 SER A C 1
ATOM 793 O O . SER A 1 102 ? 23.804 2.080 -14.289 1.00 79.12 102 SER A O 1
ATOM 795 N N . ALA A 1 103 ? 23.679 0.198 -15.509 1.00 79.62 103 ALA A N 1
ATOM 796 C CA . ALA A 1 103 ? 22.243 -0.032 -15.306 1.00 79.62 103 ALA A CA 1
ATOM 797 C C . ALA A 1 103 ? 21.848 -0.169 -13.821 1.00 79.62 103 ALA A C 1
ATOM 799 O O . ALA A 1 103 ? 20.794 0.322 -13.401 1.00 79.62 103 ALA A O 1
ATOM 800 N N . ASN A 1 104 ? 22.716 -0.779 -13.008 1.00 83.38 104 ASN A N 1
ATOM 801 C CA . ASN A 1 104 ? 22.487 -0.944 -11.571 1.00 83.38 104 ASN A CA 1
ATOM 802 C C . ASN A 1 104 ? 22.511 0.407 -10.850 1.00 83.38 104 ASN A C 1
ATOM 804 O O . ASN A 1 104 ? 21.613 0.709 -10.063 1.00 83.38 104 ASN A O 1
ATOM 808 N N . PHE A 1 105 ? 23.489 1.257 -11.175 1.00 82.69 105 PHE A N 1
ATOM 809 C CA . PHE A 1 105 ? 23.615 2.579 -10.569 1.00 82.69 105 PHE A CA 1
ATOM 810 C C . PHE A 1 105 ? 22.428 3.473 -10.943 1.00 82.69 105 PHE A C 1
ATOM 812 O O . PHE A 1 105 ? 21.852 4.135 -10.080 1.00 82.69 105 PHE A O 1
ATOM 819 N N . LYS A 1 106 ? 21.970 3.418 -12.201 1.00 83.50 106 LYS A N 1
ATOM 820 C CA . LYS A 1 106 ? 20.749 4.111 -12.644 1.00 83.50 106 LYS A CA 1
ATOM 821 C C . LYS A 1 106 ? 19.515 3.684 -11.842 1.00 83.50 106 LYS A C 1
ATOM 823 O O . LYS A 1 106 ? 18.719 4.532 -11.444 1.00 83.50 106 LYS A O 1
ATOM 828 N N . THR A 1 107 ? 19.362 2.388 -11.579 1.00 86.31 107 THR A N 1
ATOM 829 C CA . THR A 1 107 ? 18.205 1.848 -10.847 1.00 86.31 107 THR A CA 1
ATOM 830 C C . THR A 1 107 ? 18.202 2.284 -9.383 1.00 86.31 107 THR A C 1
ATOM 832 O O . THR A 1 107 ? 17.172 2.737 -8.887 1.00 86.31 107 THR A O 1
ATOM 835 N N . ILE A 1 108 ? 19.353 2.221 -8.707 1.00 89.69 108 ILE A N 1
ATOM 836 C CA . ILE A 1 108 ? 19.489 2.657 -7.309 1.00 89.69 108 ILE A CA 1
ATOM 837 C C . ILE A 1 108 ? 19.174 4.153 -7.172 1.00 89.69 108 ILE A C 1
ATOM 839 O O . ILE A 1 108 ? 18.401 4.540 -6.298 1.00 89.69 108 ILE A O 1
ATOM 843 N N . ASN A 1 109 ? 19.696 4.994 -8.070 1.00 88.25 109 ASN A N 1
ATOM 844 C CA . ASN A 1 109 ? 19.399 6.429 -8.049 1.00 88.25 109 ASN A CA 1
ATOM 845 C C . ASN A 1 109 ? 17.913 6.718 -8.293 1.00 88.25 109 ASN A C 1
ATOM 847 O O . ASN A 1 109 ? 17.325 7.537 -7.593 1.00 88.25 109 ASN A O 1
ATOM 851 N N . LEU A 1 110 ? 17.275 6.018 -9.238 1.00 90.56 110 LEU A N 1
ATOM 852 C CA . LEU A 1 110 ? 15.835 6.157 -9.475 1.00 90.56 110 LEU A CA 1
ATOM 853 C C . LEU A 1 110 ? 14.999 5.735 -8.259 1.00 90.56 110 LEU A C 1
ATOM 855 O O . LEU A 1 110 ? 13.991 6.380 -7.974 1.00 90.56 110 LEU A O 1
ATOM 859 N N . LEU A 1 111 ? 15.415 4.696 -7.528 1.00 92.69 111 LEU A N 1
ATOM 860 C CA . LEU A 1 111 ? 14.769 4.296 -6.275 1.00 92.69 111 LEU A CA 1
ATOM 861 C C . LEU A 1 111 ? 14.892 5.388 -5.209 1.00 92.69 111 LEU A C 1
ATOM 863 O O . LEU A 1 111 ? 13.888 5.746 -4.597 1.00 92.69 111 LEU A O 1
ATOM 867 N N . LEU A 1 112 ? 16.087 5.959 -5.022 1.00 93.12 112 LEU A N 1
ATOM 868 C CA . LEU A 1 112 ? 16.309 7.048 -4.064 1.00 93.12 112 LEU A CA 1
ATOM 869 C C . LEU A 1 112 ? 15.472 8.287 -4.406 1.00 93.12 112 LEU A C 1
ATOM 871 O O . LEU A 1 112 ? 14.790 8.828 -3.538 1.00 93.12 112 LEU A O 1
ATOM 875 N N . ILE A 1 113 ? 15.454 8.693 -5.678 1.00 93.88 113 ILE A N 1
ATOM 876 C CA . ILE A 1 113 ? 14.616 9.800 -6.161 1.00 93.88 113 ILE A CA 1
ATOM 877 C C . ILE A 1 113 ? 13.131 9.496 -5.925 1.00 93.88 113 ILE A C 1
ATOM 879 O O . ILE A 1 113 ? 12.382 10.372 -5.491 1.00 93.88 113 ILE A O 1
ATOM 883 N N . GLY A 1 114 ? 12.694 8.258 -6.168 1.00 95.31 114 GLY A N 1
ATOM 884 C CA . GLY A 1 114 ? 11.323 7.819 -5.911 1.00 95.31 114 GLY A CA 1
ATOM 885 C C . GLY A 1 114 ? 10.928 7.952 -4.440 1.00 95.31 114 GLY A C 1
ATOM 886 O O . GLY A 1 114 ? 9.921 8.581 -4.128 1.00 95.31 114 GLY A O 1
ATOM 887 N N . VAL A 1 115 ? 11.753 7.436 -3.526 1.00 95.56 115 VAL A N 1
ATOM 888 C CA . VAL A 1 115 ? 11.505 7.521 -2.076 1.00 95.56 115 VAL A CA 1
ATOM 889 C C . VAL A 1 115 ? 11.438 8.976 -1.604 1.00 95.56 115 VAL A C 1
ATOM 891 O O . VAL A 1 115 ? 10.517 9.346 -0.868 1.00 95.56 115 VAL A O 1
ATOM 894 N N . LEU A 1 116 ? 12.378 9.817 -2.047 1.00 95.25 116 LEU A N 1
ATOM 895 C CA . LEU A 1 116 ? 12.411 11.235 -1.684 1.00 95.25 116 LEU A CA 1
ATOM 896 C C . LEU A 1 116 ? 11.196 11.989 -2.234 1.00 95.25 116 LEU A C 1
ATOM 898 O O . LEU A 1 116 ? 10.511 12.680 -1.482 1.00 95.25 116 LEU A O 1
ATOM 902 N N . SER A 1 117 ? 10.889 11.822 -3.522 1.00 95.81 117 SER A N 1
ATOM 903 C CA . SER A 1 117 ? 9.755 12.501 -4.157 1.00 95.81 117 SER A CA 1
ATOM 904 C C . SER A 1 117 ? 8.417 12.076 -3.556 1.00 95.81 117 SER A C 1
ATOM 906 O O . SER A 1 117 ? 7.610 12.945 -3.238 1.00 95.81 117 SER A O 1
ATOM 908 N N . TYR A 1 118 ? 8.194 10.782 -3.305 1.00 95.81 118 TYR A N 1
ATOM 909 C CA . TYR A 1 118 ? 6.987 10.314 -2.618 1.00 95.81 118 TYR A CA 1
ATOM 910 C C . TYR A 1 118 ? 6.828 10.952 -1.239 1.00 95.81 118 TYR A C 1
ATOM 912 O O . TYR A 1 118 ? 5.749 11.440 -0.913 1.00 95.81 118 TYR A O 1
ATOM 920 N N . SER A 1 119 ? 7.904 10.999 -0.449 1.00 92.75 119 SER A N 1
ATOM 921 C CA . SER A 1 119 ? 7.880 11.594 0.892 1.00 92.75 119 SER A CA 1
ATOM 922 C C . SER A 1 119 ? 7.519 13.082 0.844 1.00 92.75 119 SER A C 1
ATOM 924 O O . SER A 1 119 ? 6.688 13.542 1.626 1.00 92.75 119 SER A O 1
ATOM 926 N N . ILE A 1 120 ? 8.091 13.820 -0.114 1.00 93.44 120 ILE A N 1
ATOM 927 C CA . ILE A 1 120 ? 7.795 15.240 -0.335 1.00 93.44 120 ILE A CA 1
ATOM 928 C C . ILE A 1 120 ? 6.334 15.424 -0.751 1.00 93.44 120 ILE A C 1
ATOM 930 O O . ILE A 1 120 ? 5.618 16.202 -0.125 1.00 93.44 120 ILE A O 1
ATOM 934 N N . PHE A 1 121 ? 5.854 14.699 -1.765 1.00 94.69 121 PHE A N 1
ATOM 935 C CA . PHE A 1 121 ? 4.471 14.848 -2.216 1.00 94.69 121 PHE A CA 1
ATOM 936 C C . PHE A 1 121 ? 3.457 14.415 -1.158 1.00 94.69 121 PHE A C 1
ATOM 938 O O . PHE A 1 121 ? 2.406 15.037 -1.047 1.00 94.69 121 PHE A O 1
ATOM 945 N N . LEU A 1 122 ? 3.757 13.391 -0.358 1.00 93.38 122 LEU A N 1
ATOM 946 C CA . LEU A 1 122 ? 2.881 12.960 0.728 1.00 93.38 122 LEU A CA 1
ATOM 947 C C . LEU A 1 122 ? 2.801 14.015 1.838 1.00 93.38 122 LEU A C 1
ATOM 949 O O . LEU A 1 122 ? 1.718 14.253 2.374 1.00 93.38 122 LEU A O 1
ATOM 953 N N . TYR A 1 123 ? 3.919 14.676 2.150 1.00 90.62 123 TYR A N 1
ATOM 954 C CA . TYR A 1 123 ? 3.940 15.823 3.055 1.00 90.62 123 TYR A CA 1
ATOM 955 C C . TYR A 1 123 ? 3.121 16.996 2.493 1.00 90.62 123 TYR A C 1
ATOM 957 O O . TYR A 1 123 ? 2.240 17.511 3.178 1.00 90.62 123 TYR A O 1
ATOM 965 N N . LEU A 1 124 ? 3.332 17.360 1.223 1.00 90.94 124 LEU A N 1
ATOM 966 C CA . LEU A 1 124 ? 2.613 18.455 0.556 1.00 90.94 124 LEU A CA 1
ATOM 967 C C . LEU A 1 124 ? 1.108 18.189 0.412 1.00 90.94 124 LEU A C 1
ATOM 969 O O . LEU A 1 124 ? 0.304 19.097 0.594 1.00 90.94 124 LEU A O 1
ATOM 973 N N . ALA A 1 125 ? 0.709 16.943 0.149 1.00 90.00 125 ALA A N 1
ATOM 974 C CA . ALA A 1 125 ? -0.693 16.528 0.117 1.00 90.00 125 ALA A CA 1
ATOM 975 C C . ALA A 1 125 ? -1.359 16.557 1.510 1.00 90.00 125 ALA A C 1
ATOM 977 O O . ALA A 1 125 ? -2.547 16.254 1.643 1.00 90.00 125 ALA A O 1
ATOM 978 N N . GLY A 1 126 ? -0.605 16.871 2.572 1.00 85.38 126 GLY A N 1
ATOM 979 C CA . GLY A 1 126 ? -1.073 16.830 3.953 1.00 85.38 126 GLY A CA 1
ATOM 980 C C . GLY A 1 126 ? -1.378 15.409 4.424 1.00 85.38 126 GLY A C 1
ATOM 981 O O . GLY A 1 126 ? -2.254 15.215 5.268 1.00 85.38 126 GLY A O 1
ATOM 982 N N . GLY A 1 127 ? -0.740 14.399 3.823 1.00 80.31 127 GLY A N 1
ATOM 983 C CA . GLY A 1 127 ? -0.808 13.003 4.267 1.00 80.31 127 GLY A CA 1
ATOM 984 C C . GLY A 1 127 ? 0.018 12.768 5.531 1.00 80.31 127 GLY A C 1
ATOM 985 O O . GLY A 1 127 ? -0.276 11.861 6.302 1.00 80.31 127 GLY A O 1
ATOM 986 N N . ILE A 1 128 ? 1.007 13.628 5.778 1.00 82.06 128 ILE A N 1
ATOM 987 C CA . ILE A 1 128 ? 1.785 13.680 7.016 1.00 82.06 128 ILE A CA 1
ATOM 988 C C . ILE A 1 128 ? 1.616 15.076 7.606 1.00 82.06 128 ILE A C 1
ATOM 990 O O . ILE A 1 128 ? 1.989 16.060 6.967 1.00 82.06 128 ILE A O 1
ATOM 994 N N . TYR A 1 129 ? 1.075 15.177 8.820 1.00 77.94 129 TYR A N 1
ATOM 995 C CA . TYR A 1 129 ? 0.989 16.462 9.505 1.00 77.94 129 TYR A CA 1
ATOM 996 C C . TYR A 1 129 ? 2.305 16.788 10.215 1.00 77.94 129 TYR A C 1
ATOM 998 O O . TYR A 1 129 ? 3.006 15.912 10.722 1.00 77.94 129 TYR A O 1
ATOM 1006 N N . SER A 1 130 ? 2.611 18.080 10.350 1.00 67.25 130 SER A N 1
ATOM 1007 C CA . SER A 1 130 ? 3.744 18.556 11.161 1.00 67.25 130 SER A CA 1
ATOM 1008 C C . SER A 1 130 ? 3.670 18.061 12.615 1.00 67.25 130 SER A C 1
ATOM 1010 O O . SER A 1 130 ? 4.696 17.866 13.263 1.00 67.25 130 SER A O 1
ATOM 1012 N N . TYR A 1 131 ? 2.458 17.798 13.117 1.00 72.19 131 TYR A N 1
ATOM 1013 C CA . TYR A 1 131 ? 2.231 17.155 14.411 1.00 72.19 131 TYR A CA 1
ATOM 1014 C C . TYR A 1 131 ? 2.792 15.721 14.476 1.00 72.19 131 TYR A C 1
ATOM 1016 O O . TYR A 1 131 ? 3.436 15.363 15.464 1.00 72.19 131 TYR A O 1
ATOM 1024 N N . ASP A 1 132 ? 2.618 14.924 13.417 1.00 78.94 132 ASP A N 1
ATOM 1025 C CA . ASP A 1 132 ? 3.115 13.543 13.343 1.00 78.94 132 ASP A CA 1
ATOM 1026 C C . ASP A 1 132 ? 4.650 13.512 13.332 1.00 78.94 132 ASP A C 1
ATOM 1028 O O . ASP A 1 132 ? 5.277 12.719 14.040 1.00 78.94 132 ASP A O 1
ATOM 1032 N N . LEU A 1 133 ? 5.266 14.446 12.597 1.00 78.44 133 LEU A N 1
ATOM 1033 C CA . LEU A 1 133 ? 6.721 14.630 12.572 1.00 78.44 133 LEU A CA 1
ATOM 1034 C C . LEU A 1 133 ? 7.268 15.059 13.940 1.00 78.44 133 LEU A C 1
ATOM 1036 O O . LEU A 1 133 ? 8.310 14.569 14.379 1.00 78.44 133 LEU A O 1
ATOM 1040 N N . ASN A 1 134 ? 6.550 15.934 14.647 1.00 79.56 134 ASN A N 1
ATOM 1041 C CA . ASN A 1 134 ? 6.932 16.363 15.989 1.00 79.56 134 ASN A CA 1
ATOM 1042 C C . ASN A 1 134 ? 6.848 15.221 17.012 1.00 79.56 134 ASN A C 1
ATOM 1044 O O . ASN A 1 134 ? 7.730 15.126 17.866 1.00 79.56 134 ASN A O 1
ATOM 1048 N N . ARG A 1 135 ? 5.862 14.319 16.903 1.00 79.19 135 ARG A N 1
ATOM 1049 C CA . ARG A 1 135 ? 5.808 13.095 17.723 1.00 79.19 135 ARG A CA 1
ATOM 1050 C C . ARG A 1 135 ? 6.983 12.161 17.444 1.00 79.19 135 ARG A C 1
ATOM 1052 O O . ARG A 1 135 ? 7.603 11.663 18.377 1.00 79.19 135 ARG A O 1
ATOM 1059 N N . LEU A 1 136 ? 7.333 11.943 16.177 1.00 81.69 136 LEU A N 1
ATOM 1060 C CA . LEU A 1 136 ? 8.530 11.170 15.819 1.00 81.69 136 LEU A CA 1
ATOM 1061 C C . LEU A 1 136 ? 9.793 11.779 16.441 1.00 81.69 136 LEU A C 1
ATOM 1063 O O . LEU A 1 136 ? 10.599 11.074 17.051 1.00 81.69 136 LEU A O 1
ATOM 1067 N N . ARG A 1 137 ? 9.930 13.105 16.356 1.00 80.75 137 ARG A N 1
ATOM 1068 C CA . ARG A 1 137 ? 11.053 13.837 16.948 1.00 80.75 137 ARG A CA 1
ATOM 1069 C C . ARG A 1 137 ? 11.094 13.718 18.474 1.00 80.75 137 ARG A C 1
ATOM 1071 O O . ARG A 1 137 ? 12.187 13.591 19.022 1.00 80.75 137 ARG A O 1
ATOM 1078 N N . SER A 1 138 ? 9.950 13.755 19.163 1.00 79.38 138 SER A N 1
ATOM 1079 C CA . SER A 1 138 ? 9.907 13.615 20.624 1.00 79.38 138 SER A CA 1
ATOM 1080 C C . SER A 1 138 ? 10.291 12.207 21.081 1.00 79.38 138 SER A C 1
ATOM 1082 O O . SER A 1 138 ? 11.039 12.081 22.045 1.00 79.38 138 SER A O 1
ATOM 1084 N N . PHE A 1 139 ? 9.878 11.158 20.361 1.00 78.12 139 PHE A N 1
ATOM 1085 C CA . PHE A 1 139 ? 10.314 9.782 20.635 1.00 78.12 139 PHE A CA 1
ATOM 1086 C C . PHE A 1 139 ? 11.823 9.583 20.453 1.00 78.12 139 PHE A C 1
ATOM 1088 O O . PHE A 1 139 ? 12.447 8.904 21.263 1.00 78.12 139 PHE A O 1
ATOM 1095 N N . ILE A 1 140 ? 12.421 10.180 19.417 1.00 80.44 140 ILE A N 1
ATOM 1096 C CA . ILE A 1 140 ? 13.871 10.088 19.174 1.00 80.44 140 ILE A CA 1
ATOM 1097 C C . ILE A 1 140 ? 14.652 10.840 20.259 1.00 80.44 140 ILE A C 1
ATOM 1099 O O . ILE A 1 140 ? 15.655 10.332 20.748 1.00 80.44 140 ILE A O 1
ATOM 1103 N N . LYS A 1 141 ? 14.167 12.015 20.684 1.00 72.88 141 LYS A N 1
ATOM 1104 C CA . LYS A 1 141 ? 14.774 12.787 21.780 1.00 72.88 141 LYS A CA 1
ATOM 1105 C C . LYS A 1 141 ? 14.661 12.123 23.153 1.00 72.88 141 LYS A C 1
ATOM 1107 O O . LYS A 1 141 ? 15.484 12.407 24.000 1.00 72.88 141 LYS A O 1
ATOM 1112 N N . LEU A 1 142 ? 13.658 11.279 23.390 1.00 62.31 142 LEU A N 1
ATOM 1113 C CA . LEU A 1 142 ? 13.516 10.526 24.646 1.00 62.31 142 LEU A CA 1
ATOM 1114 C C . LEU A 1 142 ? 14.480 9.332 24.750 1.00 62.31 142 LEU A C 1
ATOM 1116 O O . LEU A 1 142 ? 14.556 8.701 25.800 1.00 62.31 142 LEU A O 1
ATOM 1120 N N . LYS A 1 143 ? 15.171 8.991 23.658 1.00 53.00 143 LYS A N 1
ATOM 1121 C CA . LYS A 1 143 ? 16.087 7.846 23.567 1.00 53.00 143 LYS A CA 1
ATOM 1122 C C . LYS A 1 143 ? 17.565 8.243 23.450 1.00 53.00 143 LYS A C 1
ATOM 1124 O O . LYS A 1 143 ? 18.403 7.346 23.388 1.00 53.00 143 LYS A O 1
ATOM 1129 N N . LEU A 1 144 ? 17.850 9.544 23.384 1.00 49.28 144 LEU A N 1
ATOM 1130 C CA . LEU A 1 144 ? 19.175 10.173 23.348 1.00 49.28 144 LEU A CA 1
ATOM 1131 C C . LEU A 1 144 ? 19.390 10.935 24.654 1.00 49.28 144 LEU A C 1
ATOM 1133 O O . LEU A 1 144 ? 20.522 10.868 25.170 1.00 49.28 144 LEU A O 1
#

Foldseek 3Di:
DVVCVVVVNPVQLVVQLVVLVVQLVVQCVPQLPPPVCNVVSNVVSVVSSVVSSVVSVVVCCCVPPVDDDDCCLPPVLLVQLQVQLVVQLVVLVVVVVVPDDDPVVSVVVSVVSSVVSSVVSSVVSVNDDPVNVVVVVVVVVVVD

Secondary structure (DSSP, 8-state):
-HHHHHTT-THHHHHHHHHHHHHHHHHHHHHHHSTTTHHHHHHHHHHHHHHHHHHHHHHHHHHHH-----HIIIIIHHHHHHHHHHHHHHHHHHHGGGT---HHHHHHHHHHHHHHHHHHHHHHTTSS-HHHHHHHHHHHHTT-